Protein AF-X0ZKK6-F1 (afdb_monomer_lite)

pLDDT: mean 93.47, std 8.35, range [50.06, 98.5]

Organism: NCBI:txid412755

Foldseek 3Di:
DPDFDWFKKFFVVQVVVLPDDDDDDPPVVSSCVRCPDPPGIDIDGCVVPVPPNRIDTDKDKDWDDDPNDTDKDAADPPDPDNVRHRPIDGIDIDTDD

Structure (mmCIF, N/CA/C/O backbone):
data_AF-X0ZKK6-F1
#
_entry.id   AF-X0ZKK6-F1
#
loop_
_atom_site.group_PDB
_atom_site.id
_atom_site.type_symbol
_atom_site.label_atom_id
_atom_site.label_alt_id
_atom_site.label_comp_id
_atom_site.label_asym_id
_atom_site.label_entity_id
_atom_site.label_seq_id
_atom_site.pdbx_PDB_ins_code
_atom_site.Cartn_x
_atom_site.Cartn_y
_atom_site.Cartn_z
_atom_site.occupancy
_atom_site.B_iso_or_equiv
_atom_site.auth_seq_id
_atom_site.auth_comp_id
_atom_site.auth_asym_id
_atom_site.auth_atom_id
_atom_site.pdbx_PDB_model_num
ATOM 1 N N . MET A 1 1 ? -3.230 26.909 9.453 1.00 50.06 1 MET A N 1
ATOM 2 C CA . MET A 1 1 ? -2.559 25.617 9.719 1.00 50.06 1 MET A CA 1
ATOM 3 C C . MET A 1 1 ? -2.745 24.733 8.497 1.00 50.06 1 MET A C 1
ATOM 5 O O . MET A 1 1 ? -3.819 24.823 7.907 1.00 50.06 1 MET A O 1
ATOM 9 N N . PRO A 1 2 ? -1.739 23.959 8.060 1.00 60.09 2 PRO A N 1
ATOM 10 C CA . PRO A 1 2 ? -1.938 23.033 6.952 1.00 60.09 2 PRO A CA 1
ATOM 11 C C . PRO A 1 2 ? -3.033 22.029 7.325 1.00 60.09 2 PRO A C 1
ATOM 13 O O . PRO A 1 2 ? -3.055 21.522 8.446 1.00 60.09 2 PRO A O 1
ATOM 16 N N . ARG A 1 3 ? -3.982 21.813 6.409 1.00 78.44 3 ARG A N 1
ATOM 17 C CA . ARG A 1 3 ? -5.065 20.841 6.582 1.00 78.44 3 ARG A CA 1
ATOM 18 C C . ARG A 1 3 ? -4.434 19.452 6.665 1.00 78.44 3 ARG A C 1
ATOM 20 O O . ARG A 1 3 ? -3.587 19.121 5.840 1.00 78.44 3 ARG A O 1
ATOM 27 N N . GLU A 1 4 ? -4.799 18.685 7.683 1.00 91.12 4 GLU A N 1
ATOM 28 C CA . GLU A 1 4 ? -4.247 17.350 7.892 1.00 91.12 4 GLU A CA 1
ATOM 29 C C . GLU A 1 4 ? -4.630 16.413 6.735 1.00 91.12 4 GLU A C 1
ATOM 31 O O . GLU A 1 4 ? -5.802 16.347 6.359 1.00 91.12 4 GLU A O 1
ATOM 36 N N . GLU A 1 5 ? -3.640 15.708 6.173 1.00 94.50 5 GLU A N 1
ATOM 37 C CA . GLU A 1 5 ? -3.833 14.750 5.077 1.00 94.50 5 GLU A CA 1
ATOM 38 C C . GLU A 1 5 ? -4.832 13.664 5.508 1.00 94.50 5 GLU A C 1
ATOM 40 O O . GLU A 1 5 ? -4.622 12.984 6.516 1.00 94.50 5 GLU A O 1
ATOM 45 N N . GLN A 1 6 ? -5.930 13.528 4.765 1.00 97.25 6 GLN A N 1
ATOM 46 C CA . GLN A 1 6 ? -6.875 12.424 4.909 1.00 97.25 6 GLN A CA 1
ATOM 47 C C . GLN A 1 6 ? -6.466 11.324 3.940 1.00 97.25 6 GLN A C 1
ATOM 49 O O . GLN A 1 6 ? -6.197 11.624 2.784 1.00 97.25 6 GLN A O 1
ATOM 54 N N . VAL A 1 7 ? -6.431 10.075 4.397 1.00 97.88 7 VAL A N 1
ATOM 55 C CA . VAL A 1 7 ? -6.050 8.928 3.564 1.00 97.88 7 VAL A CA 1
ATOM 56 C C . VAL A 1 7 ? -7.125 7.851 3.613 1.00 97.88 7 VAL A C 1
ATOM 58 O O . VAL A 1 7 ? -7.735 7.626 4.663 1.00 97.88 7 VAL A O 1
ATOM 61 N N . LEU A 1 8 ? -7.369 7.181 2.486 1.00 98.31 8 LEU A N 1
ATOM 62 C CA . LEU A 1 8 ? -8.325 6.077 2.415 1.00 98.31 8 LEU A CA 1
ATOM 63 C C . LEU A 1 8 ? -7.770 4.825 3.108 1.00 98.31 8 LEU A C 1
ATOM 65 O O . LEU A 1 8 ? -6.710 4.305 2.746 1.00 98.31 8 LEU A O 1
ATOM 69 N N . VAL A 1 9 ? -8.518 4.308 4.079 1.00 98.44 9 VAL A N 1
ATOM 70 C CA . VAL A 1 9 ? -8.154 3.110 4.840 1.00 98.44 9 VAL A CA 1
ATOM 71 C C . VAL A 1 9 ? -9.297 2.107 4.915 1.00 98.44 9 VAL A C 1
ATOM 73 O O . VAL A 1 9 ? -10.466 2.475 4.810 1.00 98.44 9 VAL A O 1
ATOM 76 N N . ILE A 1 10 ? -8.946 0.851 5.188 1.00 98.50 10 ILE A N 1
ATOM 77 C CA . ILE A 1 10 ? -9.858 -0.187 5.688 1.00 98.50 10 ILE A CA 1
ATOM 78 C C . ILE A 1 10 ? 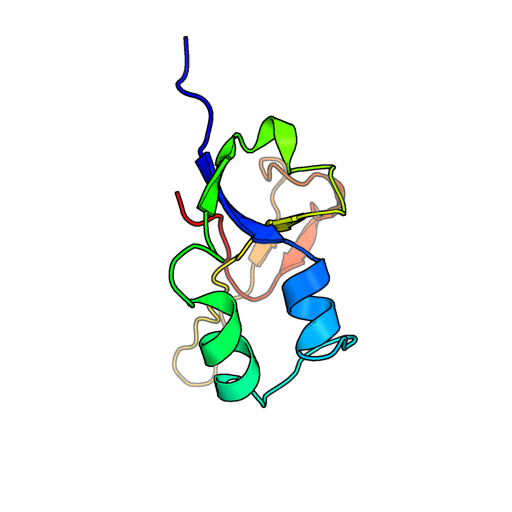-9.391 -0.664 7.066 1.00 98.50 10 ILE A C 1
ATOM 80 O O . ILE A 1 10 ? -8.202 -0.588 7.395 1.00 98.50 10 ILE A O 1
ATOM 84 N N . GLU A 1 11 ? -10.304 -1.203 7.872 1.00 98.25 11 GLU A N 1
ATOM 85 C CA . GLU A 1 11 ? -9.908 -1.938 9.075 1.00 98.25 11 GLU A CA 1
ATOM 86 C C . GLU A 1 11 ? -9.179 -3.230 8.683 1.00 98.25 11 GLU A C 1
ATOM 88 O O . GLU A 1 11 ? -9.629 -3.985 7.820 1.00 98.25 11 GLU A O 1
ATOM 93 N N . ARG A 1 12 ? -8.068 -3.532 9.357 1.00 98.25 12 ARG A N 1
ATOM 94 C CA . ARG A 1 12 ? -7.258 -4.733 9.115 1.00 98.25 12 ARG A CA 1
ATOM 95 C C . ARG A 1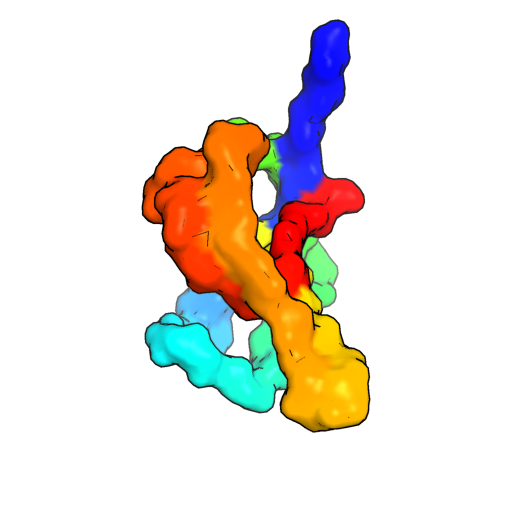 12 ? -8.074 -6.025 9.219 1.00 98.25 12 ARG A C 1
ATOM 97 O O . ARG A 1 12 ? -7.821 -6.944 8.446 1.00 98.25 12 ARG A O 1
ATOM 104 N N . LYS A 1 13 ? -9.064 -6.069 10.116 1.00 98.19 13 LYS A N 1
ATOM 105 C CA . LYS A 1 13 ? -9.9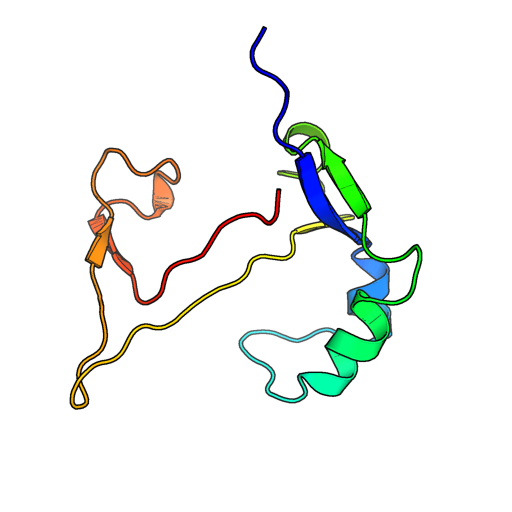54 -7.226 10.291 1.00 98.19 13 LYS A CA 1
ATOM 106 C C . LYS A 1 13 ? -10.680 -7.616 8.998 1.00 98.19 13 LYS A C 1
ATOM 108 O O . LYS A 1 13 ? -10.937 -8.791 8.790 1.00 98.19 13 LYS A O 1
ATOM 113 N N . VAL A 1 14 ? -10.963 -6.648 8.118 1.00 98.19 14 VAL A N 1
ATOM 114 C CA . VAL A 1 14 ? -11.600 -6.906 6.819 1.00 98.19 14 VAL A CA 1
ATOM 115 C C . VAL A 1 14 ? -10.653 -7.720 5.942 1.00 98.19 14 VAL A C 1
ATOM 117 O O . VAL A 1 14 ? -11.031 -8.778 5.462 1.00 98.19 14 VAL A O 1
ATOM 120 N N . LEU A 1 15 ? -9.387 -7.300 5.810 1.00 97.69 15 LEU A N 1
ATOM 121 C CA . LEU A 1 15 ? -8.362 -8.081 5.104 1.00 97.69 15 LEU A CA 1
ATOM 122 C C . LEU A 1 15 ? -8.189 -9.483 5.714 1.00 97.69 15 LEU A C 1
ATOM 124 O O . LEU A 1 15 ? -8.056 -10.456 4.977 1.00 97.69 15 LEU A O 1
ATOM 128 N N . GLU A 1 16 ? -8.205 -9.593 7.042 1.00 98.12 16 GLU A N 1
ATOM 129 C CA . GLU A 1 16 ? -8.078 -10.880 7.738 1.00 98.12 16 GLU A CA 1
ATOM 130 C C . GLU A 1 16 ? -9.260 -11.816 7.460 1.00 98.12 16 GLU A C 1
ATOM 132 O O . GLU A 1 16 ? -9.047 -13.012 7.274 1.00 98.12 16 GLU A O 1
ATOM 137 N N . GLN A 1 17 ? -10.477 -11.276 7.363 1.00 97.75 17 GLN A N 1
ATOM 138 C CA . GLN A 1 17 ? -11.682 -12.020 6.989 1.00 97.75 17 GLN A CA 1
ATOM 139 C C . GLN A 1 17 ? -11.643 -12.494 5.534 1.00 97.75 17 GLN A C 1
ATOM 141 O O . GLN A 1 17 ? -12.029 -13.628 5.258 1.00 97.75 17 GLN A O 1
ATOM 146 N N . VAL A 1 18 ? -11.149 -11.661 4.609 1.00 97.44 18 VAL A N 1
ATOM 147 C CA . VAL A 1 18 ? -10.989 -12.072 3.205 1.00 97.44 18 VAL A CA 1
ATOM 148 C C . VAL A 1 18 ? -9.919 -13.151 3.078 1.00 97.44 18 VAL A C 1
ATOM 150 O O . VAL A 1 18 ? -10.122 -14.130 2.362 1.00 97.44 18 VAL A O 1
ATOM 153 N N . GLY A 1 19 ? -8.788 -12.982 3.762 1.00 97.50 19 GLY A N 1
ATOM 154 C CA . GLY A 1 19 ? -7.665 -13.913 3.763 1.00 97.50 19 GLY A CA 1
ATOM 155 C C . GLY A 1 19 ? -6.322 -13.193 3.671 1.00 97.50 19 GLY A C 1
ATOM 156 O O . GLY A 1 19 ? -6.043 -12.471 2.709 1.00 97.50 19 GLY A O 1
ATOM 157 N N . MET A 1 20 ? -5.464 -13.435 4.663 1.00 96.81 20 MET A N 1
ATOM 158 C CA . MET A 1 20 ? -4.104 -12.899 4.707 1.00 96.81 20 MET A CA 1
ATOM 159 C C . MET A 1 20 ? -3.190 -13.586 3.690 1.00 96.81 20 MET A C 1
ATOM 161 O O . MET A 1 20 ? -3.277 -14.791 3.464 1.00 96.81 20 MET A O 1
ATOM 165 N N . PHE A 1 21 ? -2.254 -12.822 3.136 1.00 96.69 21 PHE A N 1
ATOM 166 C CA . PHE A 1 21 ? -1.211 -13.325 2.249 1.00 96.69 21 PHE A CA 1
ATOM 167 C C . PHE A 1 21 ? 0.096 -12.558 2.467 1.00 96.69 21 PHE A C 1
ATOM 169 O O . PHE A 1 21 ? 0.103 -11.456 3.019 1.00 96.69 21 PHE A O 1
ATOM 176 N N . GLN A 1 22 ? 1.201 -13.148 2.012 1.00 96.62 22 GLN A N 1
ATOM 177 C CA . GLN A 1 22 ? 2.523 -12.529 1.987 1.00 96.62 22 GLN A CA 1
ATOM 178 C C . GLN A 1 22 ? 2.996 -12.441 0.533 1.00 96.62 22 GLN A C 1
ATOM 180 O O . GLN A 1 22 ? 3.066 -13.455 -0.155 1.00 96.62 22 GLN A O 1
ATOM 185 N N . GLY A 1 23 ? 3.342 -11.240 0.070 1.00 95.44 23 GLY A N 1
ATOM 186 C CA . GLY A 1 23 ? 3.761 -11.001 -1.313 1.00 95.44 23 GLY A CA 1
ATOM 187 C C . GLY A 1 23 ? 2.629 -10.441 -2.170 1.00 95.44 23 GLY A C 1
ATOM 188 O O . GLY A 1 23 ? 2.017 -9.447 -1.790 1.00 95.44 23 GLY A O 1
ATOM 189 N N . LEU A 1 24 ? 2.387 -11.046 -3.334 1.00 95.75 24 LEU A N 1
ATOM 190 C CA . LEU A 1 24 ? 1.354 -10.627 -4.283 1.00 95.75 24 LEU A CA 1
ATOM 191 C C . LEU A 1 24 ? 0.265 -11.692 -4.381 1.00 95.75 24 LEU A C 1
ATOM 193 O O . LEU A 1 24 ? 0.554 -12.886 -4.383 1.00 95.75 24 LEU A O 1
ATOM 197 N N . THR A 1 25 ? -0.976 -11.240 -4.517 1.00 96.00 25 THR A N 1
ATOM 198 C CA . THR A 1 25 ? -2.120 -12.077 -4.871 1.00 96.00 25 THR A CA 1
ATOM 199 C C . THR A 1 25 ? -2.756 -11.530 -6.140 1.00 96.00 25 THR A C 1
ATOM 201 O O . THR A 1 25 ? -2.874 -10.316 -6.305 1.00 96.00 25 THR A O 1
ATOM 204 N N . PHE A 1 26 ? -3.139 -12.429 -7.042 1.00 96.31 26 PHE A N 1
ATOM 205 C CA . PHE A 1 26 ? -3.817 -12.087 -8.295 1.00 96.31 26 PHE A CA 1
ATOM 206 C C . PHE A 1 26 ? -5.321 -12.378 -8.244 1.00 96.31 26 PHE A C 1
ATOM 208 O O . PHE A 1 26 ? -6.027 -12.130 -9.217 1.00 96.31 26 PHE A O 1
ATOM 215 N N . ASP A 1 27 ? -5.830 -12.842 -7.100 1.00 95.44 27 ASP A N 1
ATOM 216 C CA . ASP A 1 27 ? -7.264 -12.990 -6.834 1.00 95.44 27 ASP A CA 1
ATOM 217 C C . ASP A 1 27 ? -7.886 -11.626 -6.476 1.00 95.44 27 ASP A C 1
ATOM 219 O O . ASP A 1 27 ? -8.393 -11.410 -5.381 1.00 95.44 27 ASP A O 1
ATOM 223 N N . VAL A 1 28 ? -7.743 -10.648 -7.375 1.00 95.31 28 VAL A N 1
ATOM 224 C CA . VAL A 1 28 ? -8.034 -9.226 -7.112 1.00 95.31 28 VAL A CA 1
ATOM 225 C C . VAL A 1 28 ? -9.508 -9.005 -6.773 1.00 95.31 28 VAL A C 1
ATOM 227 O O . VAL A 1 28 ? -9.829 -8.311 -5.807 1.00 95.31 28 VAL A O 1
ATOM 230 N N . GLU A 1 29 ? -10.400 -9.631 -7.539 1.00 97.19 29 GLU A N 1
ATOM 231 C CA . GLU A 1 29 ? -11.851 -9.479 -7.401 1.00 97.19 29 GLU A CA 1
ATOM 232 C C . GLU A 1 29 ? -12.355 -9.874 -6.012 1.00 97.19 29 GLU A C 1
ATOM 234 O O . GLU A 1 29 ? -13.225 -9.201 -5.457 1.00 97.19 29 GLU A O 1
ATOM 239 N N . ARG A 1 30 ? -11.775 -10.918 -5.409 1.00 96.69 30 ARG A N 1
ATOM 240 C CA . ARG A 1 30 ? -12.104 -11.347 -4.047 1.00 96.69 30 ARG A CA 1
ATOM 241 C C . ARG A 1 30 ? -11.867 -10.243 -3.016 1.00 96.69 30 ARG A C 1
ATOM 243 O O . ARG A 1 30 ? -12.676 -10.085 -2.110 1.00 96.69 30 ARG A O 1
ATOM 250 N N . TYR A 1 31 ? -10.784 -9.477 -3.144 1.00 97.56 31 TYR A N 1
ATOM 251 C CA . TYR A 1 31 ? -10.477 -8.388 -2.210 1.00 97.56 31 TYR A CA 1
ATOM 252 C C . TYR A 1 31 ? -11.276 -7.125 -2.520 1.00 97.56 31 TYR A C 1
ATOM 254 O O . TYR A 1 31 ? -11.778 -6.485 -1.598 1.00 97.56 31 TYR A O 1
ATOM 262 N N . LEU A 1 32 ? -11.431 -6.767 -3.800 1.00 96.00 32 LEU A N 1
ATOM 263 C CA . LEU A 1 32 ? -12.165 -5.559 -4.190 1.00 96.00 32 LEU A CA 1
ATOM 264 C C . LEU A 1 32 ? -13.625 -5.594 -3.731 1.00 96.00 32 LEU A C 1
ATOM 266 O O . LEU A 1 32 ? -14.118 -4.584 -3.226 1.00 96.00 32 LEU A O 1
ATOM 270 N N . ARG A 1 33 ? -14.287 -6.753 -3.850 1.00 96.94 33 ARG A N 1
ATOM 271 C CA . ARG A 1 33 ? -15.683 -6.942 -3.423 1.00 96.94 33 ARG A CA 1
ATOM 272 C C . ARG A 1 33 ? -15.910 -6.612 -1.955 1.00 96.94 33 ARG A C 1
ATOM 274 O O . ARG A 1 33 ? -16.949 -6.055 -1.636 1.00 96.94 33 ARG A O 1
ATOM 281 N N . GLU A 1 34 ? -14.940 -6.913 -1.099 1.00 97.56 34 GLU A N 1
ATOM 282 C CA . GLU A 1 34 ? -15.041 -6.718 0.349 1.00 97.56 34 GLU A CA 1
ATOM 283 C C . GLU A 1 34 ? -14.506 -5.343 0.782 1.00 97.56 34 GLU A C 1
ATOM 285 O O . GLU A 1 34 ? -15.059 -4.695 1.668 1.00 97.56 34 GLU A O 1
ATOM 290 N N . PHE A 1 35 ? -13.443 -4.847 0.139 1.00 97.44 35 PHE A N 1
ATOM 291 C CA . PHE A 1 35 ? -12.788 -3.590 0.526 1.00 97.44 35 PHE A CA 1
ATOM 292 C C . PHE A 1 35 ? -13.596 -2.347 0.161 1.00 97.44 35 PHE A C 1
ATOM 294 O O . PHE A 1 35 ? -13.424 -1.312 0.803 1.00 97.44 35 PHE A O 1
ATOM 301 N N . PHE A 1 36 ? -14.457 -2.439 -0.854 1.00 96.50 36 PHE A N 1
ATOM 302 C CA . PHE A 1 36 ? -15.264 -1.323 -1.351 1.00 96.50 36 PHE A CA 1
ATOM 303 C C . PHE A 1 36 ? -16.761 -1.464 -1.046 1.00 96.50 36 PHE A C 1
ATOM 305 O O . PHE A 1 36 ? -17.578 -0.733 -1.606 1.00 96.50 36 PHE A O 1
ATOM 312 N N . VAL A 1 37 ? -17.132 -2.345 -0.111 1.00 97.44 37 VAL A N 1
ATOM 313 C CA . VAL A 1 37 ? -18.478 -2.341 0.480 1.00 97.44 37 VAL A CA 1
ATOM 314 C C . VAL A 1 37 ? -18.715 -1.005 1.184 1.00 97.44 37 VAL A C 1
ATOM 316 O O . VAL A 1 37 ? -17.844 -0.493 1.889 1.00 97.44 37 VAL A O 1
ATOM 319 N N . GLN A 1 38 ? -19.905 -0.429 1.027 1.00 96.44 38 GLN A N 1
ATOM 320 C CA .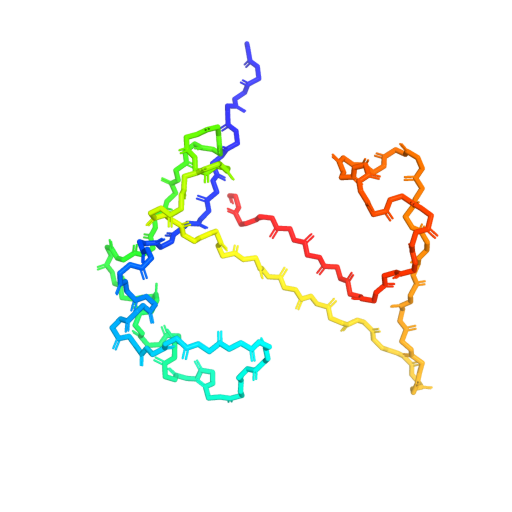 GLN A 1 38 ? -20.259 0.833 1.674 1.00 96.44 38 GLN A CA 1
ATOM 321 C C . GLN A 1 38 ? -20.011 0.777 3.196 1.00 96.44 38 GLN A C 1
ATOM 323 O O . GLN A 1 38 ? -20.512 -0.104 3.889 1.00 96.44 38 GLN A O 1
ATOM 328 N N . GLY A 1 39 ? -19.237 1.734 3.718 1.00 95.25 39 GLY A N 1
ATOM 329 C CA . GLY A 1 39 ? -18.884 1.833 5.144 1.00 95.25 39 GLY A CA 1
ATOM 330 C C . GLY A 1 39 ? -17.610 1.084 5.563 1.00 95.25 39 GLY A C 1
ATOM 331 O O . GLY A 1 39 ? -17.093 1.332 6.659 1.00 95.25 39 GLY A O 1
ATOM 332 N N . VAL A 1 40 ? -17.065 0.222 4.698 1.00 97.88 40 VAL A N 1
ATOM 333 C CA . VAL A 1 40 ? -15.764 -0.426 4.917 1.00 97.88 40 VAL A CA 1
ATOM 334 C C . VAL A 1 40 ? -14.613 0.561 4.702 1.00 97.88 40 VAL A C 1
ATOM 336 O O . VAL A 1 40 ? -13.898 0.836 5.674 1.00 97.88 40 VAL A O 1
ATOM 339 N N . PRO A 1 41 ? -14.425 1.142 3.500 1.00 97.81 41 PRO A N 1
ATOM 340 C CA . PRO A 1 41 ? -13.377 2.117 3.295 1.00 97.81 41 PRO A CA 1
ATOM 341 C C . PRO A 1 41 ? -13.811 3.462 3.879 1.00 97.81 41 PRO A C 1
ATOM 343 O O . PRO A 1 41 ? -14.969 3.874 3.771 1.00 97.81 41 PRO A O 1
ATOM 346 N N . ARG A 1 42 ? -12.876 4.165 4.510 1.00 97.50 42 ARG A N 1
ATOM 347 C CA . ARG A 1 42 ? -13.119 5.493 5.082 1.00 97.50 42 ARG A CA 1
ATOM 348 C C . ARG A 1 42 ? -11.871 6.349 5.019 1.00 97.50 42 ARG A C 1
ATOM 350 O O . ARG A 1 42 ? -10.758 5.836 5.094 1.00 97.50 42 ARG A O 1
ATOM 357 N N . PHE A 1 43 ? -12.071 7.653 4.912 1.00 97.75 43 PHE A N 1
ATOM 358 C CA . PHE A 1 43 ? -10.988 8.613 5.049 1.00 97.75 43 PHE A CA 1
ATOM 359 C C . PHE A 1 43 ? -10.698 8.850 6.528 1.00 97.75 43 PHE A C 1
ATOM 361 O O . PHE A 1 43 ? -11.619 9.064 7.319 1.00 97.75 43 PHE A O 1
ATOM 368 N N . MET A 1 44 ? -9.423 8.778 6.901 1.00 97.56 44 MET A N 1
ATOM 369 C CA . MET A 1 44 ? -8.958 9.082 8.253 1.00 97.56 44 MET A CA 1
ATOM 370 C C . MET A 1 44 ? -7.734 9.994 8.211 1.00 97.56 44 MET A C 1
ATOM 372 O O . MET A 1 44 ? -6.956 9.922 7.255 1.00 97.56 44 MET A O 1
ATOM 376 N N . PRO A 1 45 ? -7.510 10.813 9.255 1.00 97.31 45 PRO A N 1
ATOM 377 C CA . PRO A 1 45 ? -6.301 11.610 9.347 1.00 97.31 45 PRO A CA 1
ATOM 378 C C . PRO A 1 45 ? -5.055 10.724 9.373 1.00 97.31 45 PRO A C 1
ATOM 380 O O . PRO A 1 45 ? -4.945 9.817 10.203 1.00 97.31 45 PRO A O 1
ATOM 383 N N . ARG A 1 46 ? -4.095 10.994 8.482 1.00 95.88 46 ARG A N 1
ATOM 384 C CA . ARG A 1 46 ? -2.897 10.162 8.315 1.00 95.88 46 ARG A CA 1
ATOM 385 C C . ARG A 1 46 ? -2.125 9.985 9.618 1.00 95.88 46 ARG A C 1
ATOM 387 O O . ARG A 1 46 ? -1.654 8.885 9.899 1.00 95.88 46 ARG A O 1
ATOM 394 N N . SER A 1 47 ? -2.037 11.025 10.448 1.00 95.62 47 SER A N 1
ATOM 395 C CA . SER A 1 47 ? -1.316 10.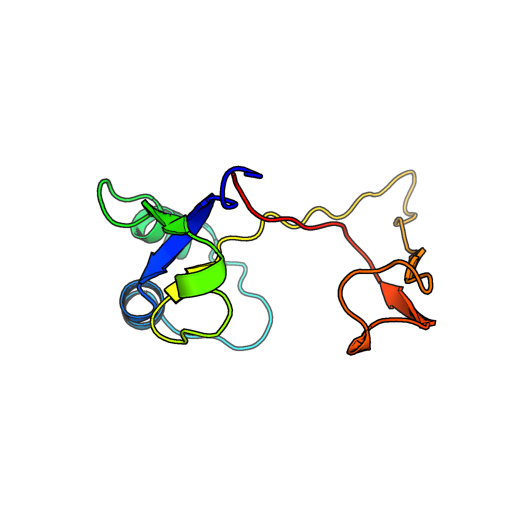950 11.724 1.00 95.62 47 SER A CA 1
ATOM 396 C C . SER A 1 47 ? -1.872 9.875 12.670 1.00 95.62 47 SER A C 1
ATOM 398 O O . SER A 1 47 ? -1.109 9.282 13.433 1.00 95.62 47 SER A O 1
ATOM 400 N N . GLN A 1 48 ? -3.172 9.571 12.579 1.00 97.00 48 GLN A N 1
ATOM 401 C CA . GLN A 1 48 ? -3.849 8.574 13.411 1.00 97.00 48 GLN A CA 1
ATOM 402 C C . GLN A 1 48 ? -3.654 7.141 12.906 1.00 97.00 48 GLN A C 1
ATOM 404 O O . GLN A 1 48 ? -3.777 6.193 13.684 1.00 97.00 48 GLN A O 1
ATOM 409 N N . VAL A 1 49 ? -3.360 6.969 11.613 1.00 97.25 49 VAL A N 1
ATOM 410 C CA . VAL A 1 49 ? -3.306 5.652 10.959 1.00 97.25 49 VAL A CA 1
ATOM 411 C C . VAL A 1 49 ? -1.903 5.233 10.515 1.00 97.25 49 VAL A C 1
ATOM 413 O O . VAL A 1 49 ? -1.669 4.042 10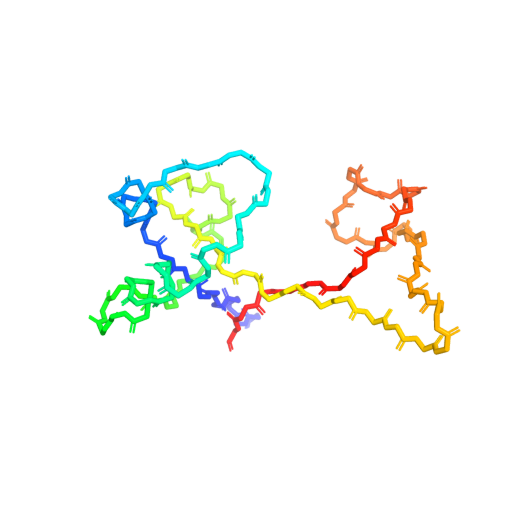.339 1.00 97.25 49 VAL A O 1
ATOM 416 N N . GLU A 1 50 ? -0.937 6.153 10.415 1.00 94.75 50 GLU A N 1
ATOM 417 C CA . GLU A 1 50 ? 0.430 5.874 9.934 1.00 94.75 50 GLU A CA 1
ATOM 418 C C . GLU A 1 50 ? 1.126 4.745 10.705 1.00 94.75 50 GLU A C 1
ATOM 420 O O . GLU A 1 50 ? 1.802 3.898 10.125 1.00 94.75 50 GLU A O 1
ATOM 425 N N . LYS A 1 51 ? 0.951 4.725 12.030 1.00 95.69 51 LYS A N 1
ATOM 426 C CA . LYS A 1 51 ? 1.562 3.733 12.928 1.00 95.69 51 LYS A CA 1
ATOM 427 C C . LYS A 1 51 ? 0.545 2.778 13.545 1.00 95.69 51 LYS A C 1
ATOM 429 O O . LYS A 1 51 ? 0.920 1.969 14.389 1.00 95.69 51 LYS A O 1
ATOM 434 N N . ASN A 1 52 ? -0.729 2.879 13.165 1.00 97.94 52 ASN A N 1
ATOM 435 C CA . ASN A 1 52 ? -1.788 2.084 13.767 1.00 97.94 52 ASN A CA 1
ATOM 436 C C . ASN A 1 52 ? -2.023 0.801 12.952 1.00 97.94 52 ASN A C 1
ATOM 438 O O . ASN A 1 52 ? -2.608 0.864 11.870 1.00 97.94 52 ASN A O 1
ATOM 442 N N . PRO A 1 53 ? -1.630 -0.381 13.463 1.00 97.44 53 PRO A N 1
ATOM 443 C CA . PRO A 1 53 ? -1.750 -1.628 12.716 1.00 97.44 53 PRO A CA 1
ATOM 444 C C . PRO A 1 53 ? -3.198 -2.103 12.547 1.00 97.44 53 PRO A C 1
ATOM 446 O O . PRO A 1 53 ? -3.424 -3.035 11.773 1.00 97.44 53 PRO A O 1
ATOM 449 N N . ALA A 1 54 ? -4.161 -1.499 13.255 1.00 98.31 54 ALA A N 1
ATOM 450 C CA . ALA A 1 54 ? -5.583 -1.798 13.110 1.00 98.31 54 ALA A CA 1
ATOM 451 C C . ALA A 1 54 ? -6.150 -1.328 11.763 1.00 98.31 54 ALA A C 1
ATOM 453 O O . ALA A 1 54 ? -7.214 -1.795 11.364 1.00 98.31 54 ALA A O 1
ATOM 454 N N . TYR A 1 55 ? -5.438 -0.456 11.045 1.00 98.38 55 TYR A N 1
ATOM 455 C CA . TYR A 1 55 ? -5.850 0.061 9.746 1.00 98.38 55 TYR A CA 1
ATOM 456 C C . TYR A 1 55 ? -4.834 -0.298 8.664 1.00 98.38 55 TYR A C 1
ATOM 458 O O . TYR A 1 55 ? -3.624 -0.359 8.893 1.00 98.38 55 TYR A O 1
ATOM 466 N N . LYS A 1 56 ? -5.337 -0.543 7.457 1.00 98.06 56 LYS A N 1
ATOM 467 C CA . LYS A 1 56 ? -4.532 -0.690 6.246 1.00 98.06 56 LYS A CA 1
ATOM 468 C C . LYS A 1 56 ? -4.844 0.477 5.326 1.00 98.06 56 LYS A C 1
ATOM 470 O O . LYS A 1 56 ? -5.997 0.683 4.962 1.00 98.06 56 LYS A O 1
ATOM 475 N N . GLN A 1 57 ? -3.809 1.232 4.976 1.00 97.88 57 GLN A N 1
ATOM 476 C CA . GLN A 1 57 ? -3.906 2.316 4.005 1.00 97.88 57 GLN A CA 1
ATOM 477 C C . GLN A 1 57 ? -3.947 1.713 2.599 1.00 97.88 57 GLN A C 1
ATOM 479 O O . GLN A 1 57 ? -3.098 0.884 2.261 1.00 97.88 57 GLN A O 1
ATOM 484 N N . LEU A 1 58 ? -4.944 2.091 1.797 1.00 97.06 58 LEU A N 1
ATOM 485 C CA . LEU A 1 58 ? -5.050 1.645 0.410 1.00 97.06 58 LEU A CA 1
ATOM 486 C C . LEU A 1 58 ? -4.141 2.519 -0.461 1.00 97.06 58 LEU A C 1
ATOM 488 O O . LEU A 1 58 ? -4.342 3.727 -0.564 1.00 97.06 58 LEU A O 1
ATOM 492 N N . ILE A 1 59 ? -3.135 1.895 -1.076 1.00 96.38 59 ILE A N 1
ATOM 493 C CA . ILE A 1 59 ? -2.117 2.567 -1.892 1.00 96.38 59 ILE A CA 1
ATOM 494 C C . ILE A 1 59 ? -2.239 2.077 -3.338 1.00 96.38 59 ILE A C 1
ATOM 496 O O . ILE A 1 59 ? -1.816 0.955 -3.631 1.00 96.38 59 ILE A O 1
ATOM 500 N N . PRO A 1 60 ? -2.780 2.887 -4.264 1.00 96.31 60 PRO A N 1
ATOM 501 C CA . PRO A 1 60 ? -2.623 2.648 -5.686 1.00 96.31 60 PRO A CA 1
ATOM 502 C C . PRO A 1 60 ? -1.141 2.575 -6.027 1.00 96.31 60 PRO A C 1
ATOM 504 O O . PRO A 1 60 ? -0.352 3.419 -5.599 1.00 96.31 60 PRO A O 1
ATOM 507 N N . TYR A 1 61 ? -0.766 1.562 -6.799 1.00 96.31 61 TYR A N 1
ATOM 508 C CA . TYR A 1 61 ? 0.610 1.341 -7.210 1.00 96.31 61 TYR A CA 1
ATOM 509 C C . TYR A 1 61 ? 0.650 1.035 -8.700 1.00 96.31 61 TYR A C 1
ATOM 511 O O . TYR A 1 61 ? 0.078 0.046 -9.152 1.00 96.31 61 TYR A O 1
ATOM 519 N N . VAL A 1 62 ? 1.310 1.894 -9.471 1.00 97.25 62 VAL A N 1
ATOM 520 C CA . VAL A 1 62 ? 1.325 1.817 -10.933 1.00 97.25 62 VAL A CA 1
ATOM 521 C C . VAL A 1 62 ? 2.718 1.466 -11.419 1.00 97.25 62 VAL A C 1
ATOM 523 O O . VAL A 1 62 ? 3.704 2.110 -11.053 1.00 97.25 62 VAL A O 1
ATOM 526 N N . LEU A 1 63 ? 2.790 0.467 -12.294 1.00 97.06 63 LEU A N 1
ATOM 527 C CA . LEU A 1 63 ? 3.974 0.165 -13.086 1.00 97.06 63 LEU A CA 1
ATOM 528 C C . LEU A 1 63 ? 3.833 0.839 -14.451 1.00 97.06 63 LEU A C 1
ATOM 530 O O . LEU A 1 63 ? 2.848 0.627 -15.151 1.00 97.06 63 LEU A O 1
ATOM 534 N N . MET A 1 64 ? 4.821 1.644 -14.835 1.00 97.81 64 MET A N 1
ATOM 535 C CA . MET A 1 64 ? 4.873 2.259 -16.161 1.00 97.81 64 MET A CA 1
ATOM 536 C C . MET A 1 64 ? 5.803 1.458 -17.061 1.00 97.81 64 MET A C 1
ATOM 538 O O . MET A 1 64 ? 6.937 1.158 -16.671 1.00 97.81 64 MET A O 1
ATOM 542 N N . SER A 1 65 ? 5.328 1.149 -18.264 1.00 97.88 65 SER A N 1
ATOM 543 C CA . SER A 1 65 ? 6.109 0.468 -19.290 1.00 97.88 65 SER A CA 1
ATOM 544 C C . SER A 1 65 ? 5.949 1.140 -20.652 1.00 97.88 65 SER A C 1
ATOM 546 O O . SER A 1 65 ? 4.919 1.752 -20.931 1.00 97.88 65 SER A O 1
ATOM 548 N N . TYR A 1 66 ? 6.989 1.052 -21.476 1.00 97.69 66 TYR A N 1
ATOM 549 C CA . TYR A 1 66 ? 7.008 1.531 -22.855 1.00 97.69 66 TYR A CA 1
ATOM 550 C C . TYR A 1 66 ? 7.978 0.662 -23.662 1.00 97.69 66 TYR A C 1
ATOM 552 O O . TYR A 1 66 ? 9.134 0.513 -23.267 1.00 97.69 66 TYR A O 1
ATOM 560 N N . GLU A 1 67 ? 7.503 0.053 -24.753 1.00 97.75 67 GLU A N 1
ATOM 561 C CA . GLU A 1 67 ? 8.307 -0.801 -25.651 1.00 97.75 67 GLU A CA 1
ATOM 562 C C . GLU A 1 67 ? 9.150 -1.867 -24.917 1.00 97.75 67 GLU A C 1
ATOM 564 O O . GLU A 1 67 ? 10.360 -1.985 -25.107 1.00 97.75 67 GLU A O 1
ATOM 569 N N . GLY A 1 68 ? 8.526 -2.625 -24.007 1.00 96.75 68 GLY A N 1
ATOM 570 C CA . GLY A 1 68 ? 9.203 -3.681 -23.238 1.00 96.75 68 GLY A CA 1
ATOM 571 C C . GLY A 1 68 ? 10.169 -3.179 -22.154 1.00 96.75 68 GLY A C 1
ATOM 572 O O . GLY A 1 68 ? 10.787 -3.986 -21.460 1.00 96.75 68 GLY A O 1
ATOM 573 N N . LYS A 1 69 ? 10.291 -1.861 -21.967 1.00 97.25 69 LYS A N 1
ATOM 574 C CA . LYS A 1 69 ? 11.066 -1.237 -20.887 1.00 97.25 69 LYS A CA 1
ATOM 575 C C . LYS A 1 69 ? 10.140 -0.819 -19.755 1.00 97.25 69 LYS A C 1
ATOM 577 O O . LYS A 1 69 ? 8.998 -0.439 -19.994 1.00 97.25 69 LYS A O 1
ATOM 582 N N . TYR A 1 70 ? 10.658 -0.829 -18.531 1.00 97.88 70 TYR A N 1
ATOM 583 C CA . TYR A 1 70 ? 9.938 -0.392 -17.335 1.00 97.88 70 TYR A CA 1
ATOM 584 C C . TYR A 1 70 ? 10.611 0.828 -16.717 1.00 97.88 70 TYR A C 1
ATOM 586 O O . TYR A 1 70 ? 11.842 0.894 -16.640 1.00 97.88 70 TYR A O 1
ATOM 594 N N . LEU A 1 71 ? 9.811 1.776 -16.225 1.00 97.56 71 LEU A N 1
ATOM 595 C CA . LEU A 1 71 ? 10.354 2.888 -15.454 1.00 97.56 71 LEU A CA 1
ATOM 596 C C . LEU A 1 71 ? 10.926 2.366 -14.131 1.00 97.56 71 LEU A C 1
ATOM 598 O O . LEU A 1 71 ? 10.204 1.825 -13.293 1.00 97.56 71 LEU A O 1
ATOM 602 N N . SER A 1 72 ? 12.216 2.612 -13.914 1.00 96.50 72 SER A N 1
ATOM 603 C CA . SER A 1 72 ? 12.855 2.476 -12.607 1.00 96.50 72 SER A CA 1
ATOM 604 C C . SER A 1 72 ? 13.598 3.757 -12.256 1.00 96.50 72 SER A C 1
ATOM 606 O O . SER A 1 72 ? 14.068 4.478 -13.135 1.00 96.50 72 SER A O 1
ATOM 608 N N . TYR A 1 73 ? 13.712 4.042 -10.966 1.00 94.25 73 TYR A N 1
ATOM 609 C CA . TYR A 1 73 ? 14.375 5.244 -10.475 1.00 94.25 73 TYR A CA 1
ATOM 610 C C . TYR A 1 73 ? 15.124 4.947 -9.181 1.00 94.25 73 TYR A C 1
ATOM 612 O O . TYR A 1 73 ? 14.790 4.014 -8.451 1.00 94.25 73 TYR A O 1
ATOM 620 N N . VAL A 1 74 ? 16.156 5.737 -8.897 1.00 92.94 74 VAL A N 1
ATOM 621 C CA . VAL A 1 74 ? 16.832 5.719 -7.597 1.00 92.94 74 VAL A CA 1
ATOM 622 C C . VAL A 1 74 ? 16.213 6.810 -6.743 1.00 92.94 74 VAL A C 1
ATOM 624 O O . VAL A 1 74 ? 16.097 7.961 -7.172 1.00 92.94 74 VAL A O 1
ATOM 627 N N . ARG A 1 75 ? 15.792 6.461 -5.530 1.00 89.25 75 ARG A N 1
ATOM 628 C CA . ARG A 1 75 ? 15.197 7.438 -4.616 1.00 89.25 75 ARG A CA 1
ATOM 629 C C . ARG A 1 75 ? 16.262 8.424 -4.146 1.00 89.25 75 ARG A C 1
ATOM 631 O O . ARG A 1 75 ? 17.229 8.049 -3.484 1.00 89.25 75 ARG A O 1
ATOM 638 N N . GLY A 1 76 ? 16.074 9.693 -4.504 1.00 86.38 76 GLY A N 1
ATOM 639 C CA . GLY A 1 76 ? 16.948 10.782 -4.081 1.00 86.38 76 GLY A CA 1
ATOM 640 C C . GLY A 1 76 ? 16.784 11.128 -2.598 1.00 86.38 76 GLY A C 1
ATOM 641 O O . GLY A 1 76 ? 15.793 10.773 -1.967 1.00 86.38 76 GLY A O 1
ATOM 642 N N . LYS A 1 77 ? 17.731 11.903 -2.056 1.00 76.88 77 LYS A N 1
ATOM 643 C CA . LYS A 1 77 ? 17.771 12.311 -0.635 1.00 76.88 77 LYS A CA 1
ATOM 644 C C . LYS A 1 77 ? 16.547 13.107 -0.153 1.00 76.88 77 LYS A C 1
ATOM 646 O O . LYS A 1 77 ? 16.340 13.227 1.044 1.00 76.88 77 LYS A O 1
ATOM 651 N N . ARG A 1 78 ? 15.747 13.654 -1.077 1.00 75.81 78 ARG A N 1
ATOM 652 C CA . ARG A 1 78 ? 14.495 14.377 -0.786 1.00 75.81 78 ARG A CA 1
ATOM 653 C C . ARG A 1 78 ? 13.273 13.456 -0.653 1.00 75.81 78 ARG A C 1
ATOM 655 O O . ARG A 1 78 ? 12.164 13.952 -0.496 1.00 75.81 78 ARG A O 1
ATOM 662 N N . ALA A 1 79 ? 13.443 12.137 -0.761 1.00 71.62 79 ALA A N 1
ATOM 663 C CA . ALA A 1 79 ? 12.353 11.199 -0.534 1.00 71.62 79 ALA A CA 1
ATOM 664 C C . ALA A 1 79 ? 11.932 11.236 0.944 1.00 71.62 79 ALA A C 1
ATOM 666 O O . ALA A 1 79 ? 12.776 11.115 1.826 1.00 71.62 79 ALA A O 1
ATOM 667 N N . GLY A 1 80 ? 10.626 11.351 1.207 1.00 69.12 80 GLY A N 1
ATOM 668 C CA . GLY A 1 80 ? 10.081 11.359 2.572 1.00 69.12 80 GLY A CA 1
ATOM 669 C C . GLY A 1 80 ? 10.292 10.051 3.348 1.00 69.12 80 GLY A C 1
ATOM 670 O O . GLY A 1 80 ? 10.103 10.023 4.556 1.00 69.12 80 GLY A O 1
ATOM 671 N N . GLU A 1 81 ? 10.717 8.981 2.667 1.00 75.56 81 GLU A N 1
ATOM 672 C CA . GLU A 1 81 ? 11.072 7.696 3.266 1.00 75.56 81 GLU A CA 1
ATOM 673 C C . GLU A 1 81 ? 12.590 7.481 3.201 1.00 75.56 81 GLU A C 1
ATOM 675 O O . GLU A 1 81 ? 13.135 7.049 2.178 1.00 75.56 81 GLU A O 1
ATOM 680 N N . ALA A 1 82 ? 13.262 7.785 4.313 1.00 79.56 82 ALA A N 1
ATOM 681 C CA . ALA A 1 82 ? 14.715 7.737 4.430 1.00 79.56 82 ALA A CA 1
ATOM 682 C C . ALA A 1 82 ? 15.289 6.322 4.248 1.00 79.56 82 ALA A C 1
ATOM 684 O O . ALA A 1 82 ? 16.376 6.178 3.690 1.00 79.56 82 ALA A O 1
ATOM 685 N N . ARG A 1 83 ? 14.553 5.270 4.644 1.00 82.19 83 ARG A N 1
ATOM 686 C CA . ARG A 1 83 ? 15.018 3.870 4.553 1.00 82.19 83 ARG A CA 1
ATOM 687 C C . ARG A 1 83 ? 15.229 3.399 3.117 1.00 82.19 83 ARG A C 1
ATOM 689 O O . ARG A 1 83 ? 15.904 2.401 2.891 1.00 82.19 83 ARG A O 1
ATOM 696 N N . LEU A 1 84 ? 14.613 4.082 2.153 1.00 83.19 84 LEU A N 1
ATOM 697 C CA . LEU A 1 84 ? 14.658 3.705 0.745 1.00 83.19 84 LEU A CA 1
ATOM 698 C C . LEU A 1 84 ? 15.583 4.603 -0.087 1.00 83.19 84 LEU A C 1
ATOM 700 O O . LEU A 1 84 ? 15.702 4.383 -1.291 1.00 83.19 84 LEU A O 1
ATOM 704 N N . VAL A 1 85 ? 16.222 5.613 0.512 1.00 87.19 85 VAL A N 1
ATOM 705 C CA . VAL A 1 85 ? 17.164 6.499 -0.191 1.00 87.19 85 VAL A CA 1
ATOM 706 C C . VAL A 1 85 ? 18.341 5.685 -0.729 1.00 87.19 85 VAL A C 1
ATOM 708 O O . VAL A 1 85 ? 18.903 4.853 -0.027 1.00 87.19 85 VAL A O 1
ATOM 711 N N . GLY A 1 86 ? 18.711 5.921 -1.989 1.00 88.00 86 GLY A N 1
ATOM 712 C CA . GLY A 1 86 ? 19.781 5.180 -2.666 1.00 88.00 86 GLY A CA 1
ATOM 713 C C . GLY A 1 86 ? 19.357 3.819 -3.229 1.00 88.00 86 GLY A C 1
ATOM 714 O O . GLY A 1 86 ? 20.052 3.286 -4.091 1.00 88.00 86 GLY A O 1
ATOM 715 N N . ASN A 1 87 ? 18.187 3.297 -2.845 1.00 91.06 87 ASN A N 1
ATOM 716 C CA . ASN A 1 87 ? 17.652 2.069 -3.423 1.00 91.06 87 ASN A CA 1
ATOM 717 C C . ASN A 1 87 ? 16.969 2.347 -4.767 1.00 91.06 87 ASN A C 1
ATOM 719 O O . ASN A 1 87 ? 16.327 3.386 -4.976 1.00 91.06 87 ASN A O 1
ATOM 723 N N . ARG A 1 88 ? 17.074 1.376 -5.679 1.00 93.38 88 ARG A N 1
ATOM 724 C CA . ARG A 1 88 ? 16.316 1.366 -6.930 1.00 93.38 88 ARG A CA 1
ATOM 725 C C . ARG A 1 88 ? 14.885 0.915 -6.651 1.00 93.38 88 ARG A C 1
ATOM 727 O O . ARG A 1 88 ? 14.663 -0.084 -5.979 1.00 93.38 88 ARG A O 1
ATOM 734 N N . SER A 1 89 ? 13.918 1.663 -7.163 1.00 93.25 89 SER A N 1
ATOM 735 C CA . SER A 1 89 ? 12.488 1.368 -7.080 1.00 93.25 89 SER A CA 1
ATOM 736 C C . SER A 1 89 ? 11.912 1.154 -8.478 1.00 93.25 89 SER A C 1
ATOM 738 O O . SER A 1 89 ? 12.383 1.752 -9.450 1.00 93.25 89 SER A O 1
ATOM 740 N N . ILE A 1 90 ? 10.879 0.319 -8.561 1.00 95.94 90 ILE A N 1
ATOM 741 C CA . ILE A 1 90 ? 10.045 0.126 -9.748 1.00 95.94 90 ILE A CA 1
ATOM 742 C C . ILE A 1 90 ? 8.592 0.365 -9.353 1.00 95.94 90 ILE A C 1
ATOM 744 O O . ILE A 1 90 ? 8.119 -0.235 -8.393 1.00 95.94 90 ILE A O 1
ATOM 748 N N . GLY A 1 91 ? 7.903 1.235 -10.086 1.00 95.12 91 GLY A N 1
ATOM 749 C CA . GLY A 1 91 ? 6.529 1.639 -9.797 1.00 95.12 91 GLY A CA 1
ATOM 750 C C . GLY A 1 91 ? 6.401 2.872 -8.908 1.00 95.12 91 GLY A C 1
ATOM 751 O O . GLY A 1 91 ? 7.327 3.251 -8.190 1.00 95.12 91 GLY A O 1
ATOM 752 N N . ILE A 1 92 ? 5.242 3.516 -9.005 1.00 94.06 92 ILE A N 1
ATOM 753 C CA . ILE A 1 92 ? 4.894 4.744 -8.291 1.00 94.06 92 ILE A CA 1
ATOM 754 C C . ILE A 1 92 ? 3.613 4.488 -7.508 1.00 94.06 92 ILE A C 1
ATOM 756 O O . ILE A 1 92 ? 2.639 3.995 -8.073 1.00 94.06 92 ILE A O 1
ATOM 760 N N . GLY A 1 93 ? 3.612 4.842 -6.225 1.00 94.12 93 GLY A N 1
ATOM 761 C CA . GLY A 1 93 ? 2.423 4.780 -5.385 1.00 94.12 93 GLY A CA 1
ATOM 762 C C . GLY A 1 93 ? 2.246 6.028 -4.535 1.00 94.12 93 GLY A C 1
ATOM 763 O O . GLY A 1 93 ? 3.176 6.825 -4.386 1.00 94.12 93 GLY A O 1
ATOM 764 N N . GLY A 1 94 ? 1.049 6.180 -3.983 1.00 93.06 94 GLY A N 1
ATOM 765 C CA . GLY A 1 94 ? 0.666 7.312 -3.144 1.00 93.06 94 GLY A CA 1
ATOM 766 C C . GLY A 1 94 ? -0.623 7.030 -2.384 1.00 93.06 94 GLY A C 1
ATOM 767 O O . GLY A 1 94 ? -1.332 6.080 -2.703 1.00 93.06 94 GLY A O 1
ATOM 768 N N . HIS A 1 95 ? -0.911 7.835 -1.366 1.00 95.81 95 HIS A N 1
ATOM 769 C CA . HIS A 1 95 ? -2.188 7.756 -0.663 1.00 95.81 95 HIS A CA 1
ATOM 770 C C . HIS A 1 95 ? -3.333 8.234 -1.567 1.00 95.81 95 HIS A C 1
ATOM 772 O O . HIS A 1 95 ? -3.134 9.069 -2.452 1.00 95.81 95 HIS A O 1
ATOM 778 N N . ILE A 1 96 ? -4.529 7.694 -1.338 1.00 95.56 96 ILE A N 1
ATOM 779 C CA . ILE A 1 96 ? -5.777 8.228 -1.894 1.00 95.56 96 ILE A CA 1
ATOM 780 C C . ILE A 1 96 ? -6.283 9.281 -0.905 1.00 95.56 96 ILE A C 1
ATOM 782 O O . ILE A 1 96 ? -6.539 8.919 0.247 1.00 95.56 96 ILE A O 1
ATOM 786 N N . ASN A 1 97 ? -6.432 10.530 -1.359 1.00 90.06 97 ASN A N 1
ATOM 787 C CA . ASN A 1 97 ? -6.743 11.710 -0.539 1.00 90.06 97 ASN A CA 1
ATOM 788 C C . ASN A 1 97 ? -8.054 12.385 -0.945 1.00 90.06 97 ASN A C 1
ATOM 790 O O . ASN A 1 97 ? -8.412 12.285 -2.141 1.00 90.06 97 ASN A O 1
#

Sequence (97 aa):
MPREEQVLVIERKVLEQVGMFQGLTFDVERYLREFFVQGVPRFMPRSQVEKNPAYKQLIPYVLMSYEGKYLSYVRGKRAGEARLVGNRSIGIGGHIN

Radius of gyration: 15.81 Å; chains: 1; bounding box: 40×40×39 Å

Secondary structure (DSSP, 8-state):
-PPPPEEEEEEHHHHHHH---SS----HHHHHHHHTSTTSSEEEEHHHHTT-TTEEE---EE--EETTEE-EEEPPTT-S-GGGTT-EEESEE----